Protein AF-A0A522LXW7-F1 (afdb_monomer)

Sequence (156 aa):
MAAAPVLLTLESADPGKPRVSATIKAEGGLTTSPTQGQPREKWSLKPGEALASDTRPADRLVELYQASGNQATLLCAVQVRYFQNKDGEWQPHYVMVDEPLVTRVGEKWLPVTALRGNAALVVITNATLPNAEGFYLAIEFGLSIGTTPIDYWQVK

Secondary structure (DSSP, 8-state):
-PPPPEEEEEEE--TTS--EEEEEES--EEEE-TTTT--BSEEEEEE---B--SSPPPPEEEEEEEEETTEEEEEEEEEEEEEE-TTS-EEEEEEEE----EEEETTEEEE-EEETTEEP-EEE---SPP-TTS-BSSEEEEESSS-B---EEEE-

pLDDT: mean 86.87, std 12.86, range [47.03, 97.5]

Solvent-accessible surface area (backbone atoms only — not comparable to full-atom values): 8820 Å² total; per-residue (Å²): 132,83,79,61,57,40,52,30,32,44,31,32,70,50,88,98,50,83,69,49,76,46,78,43,48,68,55,75,47,81,42,78,36,95,50,46,84,49,67,30,51,44,42,31,40,39,57,30,53,65,39,86,57,98,62,84,66,80,69,35,41,39,36,35,22,30,71,58,91,95,43,75,44,70,58,42,34,34,42,37,42,55,44,70,47,98,85,63,26,36,30,37,24,36,35,78,47,88,56,82,45,60,43,74,60,88,95,42,81,39,69,43,51,71,56,98,81,41,72,40,43,79,39,80,69,55,90,73,76,50,50,101,87,60,36,18,58,54,46,33,33,28,43,77,52,71,60,51,36,50,27,31,37,32,34,88

Foldseek 3Di:
DDFFWFQWKKWADDPPDDIDIFTDGLDFDKDFTPQAPPWGQKIKTAKTDWADDPDWDDKKKKWFWHDDPPDIWTQWIKIWGWDQDPVRTTIIWIDIDFDFRWDDDPNDTDGDAPPPPHHWGKDWPDPDAAPPVRTHNMTMIGIPDDTTTGGMMGMD

Mean predicted aligned error: 6.24 Å

Structure (mmCIF, N/CA/C/O backbone):
data_AF-A0A522LXW7-F1
#
_entry.id   AF-A0A522LXW7-F1
#
loop_
_atom_site.group_PDB
_atom_site.id
_atom_site.type_symbol
_atom_site.label_atom_id
_atom_site.label_alt_id
_atom_site.label_comp_id
_atom_site.label_asym_id
_atom_site.label_entity_id
_atom_site.label_seq_id
_atom_site.pdbx_PDB_ins_code
_atom_site.Cartn_x
_atom_site.Cartn_y
_atom_site.Cartn_z
_atom_site.occupancy
_atom_site.B_iso_or_equiv
_atom_site.auth_seq_id
_atom_site.auth_comp_id
_atom_site.auth_asym_id
_atom_site.auth_atom_id
_atom_site.pdbx_PDB_model_num
ATOM 1 N N . MET A 1 1 ? -24.781 10.936 -0.773 1.00 47.03 1 MET A N 1
ATOM 2 C CA . MET A 1 1 ? -23.920 9.803 -0.369 1.00 47.03 1 MET A CA 1
ATOM 3 C C . MET A 1 1 ? -22.694 10.383 0.304 1.00 47.03 1 MET A C 1
ATOM 5 O O . MET A 1 1 ? -22.164 11.353 -0.222 1.00 47.03 1 MET A O 1
ATOM 9 N N . ALA A 1 2 ? -22.293 9.862 1.465 1.00 63.72 2 ALA A N 1
ATOM 10 C CA . ALA A 1 2 ? -21.005 10.223 2.055 1.00 63.72 2 ALA A CA 1
ATOM 11 C C . ALA A 1 2 ? -19.876 9.748 1.124 1.00 63.72 2 ALA A C 1
ATOM 13 O O . ALA A 1 2 ? -20.029 8.720 0.459 1.00 63.72 2 ALA A O 1
ATOM 14 N N . ALA A 1 3 ? -18.786 10.511 1.030 1.00 78.19 3 ALA A N 1
ATOM 15 C CA . ALA A 1 3 ? -17.610 10.089 0.276 1.00 78.19 3 ALA A CA 1
ATOM 16 C C . ALA A 1 3 ? -17.028 8.812 0.900 1.00 78.19 3 ALA A C 1
ATOM 18 O O . ALA A 1 3 ? -17.086 8.640 2.117 1.00 78.19 3 ALA A O 1
ATOM 19 N N . ALA A 1 4 ? -16.486 7.914 0.075 1.00 88.62 4 ALA A N 1
ATOM 20 C CA . ALA A 1 4 ? -15.836 6.719 0.593 1.00 88.62 4 ALA A CA 1
ATOM 21 C C . ALA A 1 4 ? -14.611 7.111 1.441 1.00 88.62 4 ALA A C 1
ATOM 23 O O . ALA A 1 4 ? -13.828 7.964 0.999 1.00 88.62 4 ALA A O 1
ATOM 24 N N . PRO A 1 5 ? -14.429 6.497 2.624 1.00 93.81 5 PRO A N 1
ATOM 25 C CA . PRO A 1 5 ? -13.323 6.829 3.510 1.00 93.81 5 PRO A CA 1
ATOM 26 C C . PRO A 1 5 ? -11.982 6.475 2.873 1.00 93.81 5 PRO A C 1
ATOM 28 O O . PRO A 1 5 ? -11.880 5.573 2.033 1.00 93.81 5 PRO A O 1
ATOM 31 N N . VAL A 1 6 ? -10.934 7.173 3.295 1.00 96.50 6 VAL A N 1
ATOM 32 C CA . VAL A 1 6 ? -9.568 6.869 2.864 1.00 96.50 6 VAL A CA 1
ATOM 33 C C . VAL A 1 6 ? -9.081 5.600 3.557 1.00 96.50 6 VAL A C 1
ATOM 35 O O . VAL A 1 6 ? -9.014 5.555 4.783 1.00 96.50 6 VAL A O 1
ATOM 38 N N . LEU A 1 7 ? -8.691 4.589 2.778 1.00 96.62 7 LEU A N 1
ATOM 39 C CA . LEU A 1 7 ? -8.086 3.363 3.303 1.00 96.62 7 LEU A CA 1
ATOM 40 C C . LEU A 1 7 ? -6.628 3.590 3.679 1.00 96.62 7 LEU A C 1
ATOM 42 O O . LEU A 1 7 ? -6.218 3.217 4.771 1.00 96.62 7 LEU A O 1
ATOM 46 N N . LEU A 1 8 ? -5.859 4.189 2.767 1.00 96.69 8 LEU A N 1
ATOM 47 C CA . LEU A 1 8 ? -4.434 4.447 2.940 1.00 96.69 8 LEU A CA 1
ATOM 48 C C . LEU A 1 8 ? -3.957 5.577 2.027 1.00 96.69 8 LEU A C 1
ATOM 50 O O . LEU A 1 8 ? -4.593 5.899 1.020 1.00 96.69 8 LEU A O 1
ATOM 54 N N . THR A 1 9 ? -2.803 6.149 2.362 1.00 97.31 9 THR A N 1
ATOM 55 C CA . THR A 1 9 ? -2.077 7.066 1.474 1.00 97.31 9 THR A CA 1
ATOM 56 C C . THR A 1 9 ? -0.750 6.439 1.076 1.00 97.31 9 THR A C 1
ATOM 58 O O . THR A 1 9 ? 0.045 6.061 1.933 1.00 97.31 9 THR A O 1
ATOM 61 N N . LEU A 1 10 ? -0.523 6.327 -0.226 1.00 96.19 10 LEU A N 1
ATOM 62 C CA . LEU A 1 10 ? 0.696 5.819 -0.829 1.00 96.19 10 LEU A CA 1
ATOM 63 C C . LEU A 1 10 ? 1.645 6.986 -1.110 1.00 96.19 10 LEU A C 1
ATOM 65 O O . LEU A 1 10 ? 1.291 7.907 -1.841 1.00 96.19 10 LEU A O 1
ATOM 69 N N . GLU A 1 11 ? 2.858 6.945 -0.571 1.00 96.25 11 GLU A N 1
ATOM 70 C CA . GLU A 1 11 ? 3.848 8.010 -0.730 1.00 96.25 11 GLU A CA 1
ATOM 71 C C . GLU A 1 11 ? 5.217 7.483 -1.144 1.00 96.25 11 GLU A C 1
ATOM 73 O O . GLU A 1 11 ? 5.601 6.373 -0.788 1.00 96.25 11 GLU A O 1
ATOM 78 N N . SER A 1 12 ? 5.997 8.312 -1.832 1.00 95.69 12 SER A N 1
ATOM 79 C CA . SER A 1 12 ? 7.424 8.063 -2.042 1.00 95.69 12 SER A CA 1
ATOM 80 C C . SER A 1 12 ? 8.213 9.366 -1.984 1.00 95.69 12 SER A C 1
ATOM 82 O O . SER A 1 12 ? 7.769 10.399 -2.493 1.00 95.69 12 SER A O 1
ATOM 84 N N . ALA A 1 13 ? 9.387 9.302 -1.359 1.00 93.06 13 ALA A N 1
ATOM 85 C CA . ALA A 1 13 ? 10.305 10.418 -1.158 1.00 93.06 13 ALA A CA 1
ATOM 86 C C . ALA A 1 13 ? 11.759 9.993 -1.437 1.00 93.06 13 ALA A C 1
ATOM 88 O O . ALA A 1 13 ? 12.654 10.250 -0.635 1.00 93.06 13 ALA A O 1
ATOM 89 N N . ASP A 1 14 ? 11.981 9.310 -2.564 1.00 91.19 14 ASP A N 1
ATOM 90 C CA . ASP A 1 14 ? 13.322 8.922 -3.015 1.00 91.19 14 ASP A CA 1
ATOM 91 C C . ASP A 1 14 ? 14.266 10.145 -3.115 1.00 91.19 14 ASP A C 1
ATOM 93 O O . ASP A 1 14 ? 13.868 11.183 -3.666 1.00 91.19 14 ASP A O 1
ATOM 97 N N . PRO A 1 15 ? 15.534 10.034 -2.674 1.00 89.00 15 PRO A N 1
ATOM 98 C CA . PRO A 1 15 ? 16.531 11.083 -2.865 1.00 89.00 15 PRO A CA 1
ATOM 99 C C . PRO A 1 15 ? 16.659 11.498 -4.337 1.00 89.00 15 PRO A C 1
ATOM 101 O O . PRO A 1 15 ? 16.774 10.665 -5.233 1.00 89.00 15 PRO A O 1
ATOM 104 N N . GLY A 1 16 ? 16.644 12.807 -4.600 1.00 89.88 16 GLY A N 1
ATOM 105 C CA . GLY A 1 16 ? 16.798 13.348 -5.955 1.00 89.88 16 GLY A CA 1
ATOM 106 C C . GLY A 1 16 ? 15.551 13.268 -6.846 1.00 89.88 16 GLY A C 1
ATOM 107 O O . GLY A 1 16 ? 15.609 13.729 -7.985 1.00 89.88 16 GLY A O 1
ATOM 108 N N . LYS A 1 17 ? 14.414 12.752 -6.352 1.00 92.25 17 LYS A N 1
ATOM 109 C CA . LYS A 1 17 ? 13.122 12.801 -7.056 1.00 92.25 17 LYS A CA 1
ATOM 110 C C . LYS A 1 17 ? 12.106 13.657 -6.287 1.00 92.25 17 LYS A C 1
ATOM 112 O O . LYS A 1 17 ? 12.132 13.680 -5.058 1.00 92.25 17 LYS A O 1
ATOM 117 N N . PRO A 1 18 ? 11.155 14.323 -6.970 1.00 93.06 18 PRO A N 1
ATOM 118 C CA . PRO A 1 18 ? 10.037 14.973 -6.295 1.00 93.06 18 PRO A CA 1
ATOM 119 C C . PRO A 1 18 ? 9.226 13.964 -5.480 1.00 93.06 18 PRO A C 1
ATOM 121 O O . PRO A 1 18 ? 8.990 12.839 -5.944 1.00 93.06 18 PRO A O 1
ATOM 124 N N . ARG A 1 19 ? 8.776 14.377 -4.290 1.00 94.56 19 ARG A N 1
ATOM 125 C CA . ARG A 1 19 ? 7.857 13.581 -3.471 1.00 94.56 19 ARG A CA 1
ATOM 126 C C . ARG A 1 19 ? 6.551 13.364 -4.228 1.00 94.56 19 ARG A C 1
ATOM 128 O O . ARG A 1 19 ? 6.036 14.284 -4.859 1.00 94.56 19 ARG A O 1
ATOM 135 N N . VAL A 1 20 ? 6.005 12.162 -4.113 1.00 95.19 20 VAL A N 1
ATOM 136 C CA . VAL A 1 20 ? 4.666 11.830 -4.602 1.00 95.19 20 VAL A CA 1
ATOM 137 C C . VAL A 1 20 ? 3.792 11.295 -3.489 1.00 95.19 20 VAL A C 1
ATOM 139 O O . VAL A 1 20 ? 4.291 10.707 -2.530 1.00 95.19 20 VAL A O 1
ATOM 142 N N . SER A 1 21 ? 2.490 11.517 -3.638 1.00 95.81 21 SER A N 1
ATOM 143 C CA . SER A 1 21 ? 1.459 11.056 -2.721 1.00 95.81 21 SER A CA 1
ATOM 144 C C . SER A 1 21 ? 0.183 10.751 -3.507 1.00 95.81 21 SER A C 1
ATOM 146 O O . SER A 1 21 ? -0.175 11.500 -4.418 1.00 95.81 21 SER A O 1
ATOM 148 N N . ALA A 1 22 ? -0.472 9.641 -3.184 1.00 96.62 22 ALA A N 1
ATOM 149 C CA . ALA A 1 22 ? -1.725 9.204 -3.780 1.00 96.62 22 ALA A CA 1
ATOM 150 C C . ALA A 1 22 ? -2.628 8.598 -2.703 1.00 96.62 22 ALA A C 1
ATOM 152 O O . ALA A 1 22 ? -2.207 7.738 -1.933 1.00 96.62 22 ALA A O 1
ATOM 153 N N . THR A 1 23 ? -3.881 9.033 -2.655 1.00 97.00 23 THR A N 1
ATOM 154 C CA . THR A 1 23 ? -4.859 8.549 -1.680 1.00 97.00 23 THR A CA 1
ATOM 155 C C . THR A 1 23 ? -5.696 7.427 -2.283 1.00 97.00 23 THR A C 1
ATOM 157 O O . THR A 1 23 ? -6.293 7.608 -3.343 1.00 97.00 23 THR A O 1
ATOM 160 N N . ILE A 1 24 ? -5.789 6.295 -1.586 1.00 97.00 24 ILE A N 1
ATOM 161 C CA . ILE A 1 24 ? -6.632 5.162 -1.975 1.00 97.00 24 ILE A CA 1
ATOM 162 C C . ILE A 1 24 ? -7.864 5.149 -1.070 1.00 97.00 24 ILE A C 1
ATOM 164 O O . ILE A 1 24 ? -7.752 5.022 0.151 1.00 97.00 24 ILE A O 1
ATOM 168 N N . LYS A 1 25 ? -9.045 5.304 -1.668 1.00 96.62 25 LYS A N 1
ATOM 169 C CA . LYS A 1 25 ? -10.338 5.304 -0.969 1.00 96.62 25 LYS A CA 1
ATOM 170 C C . LYS A 1 25 ? -10.971 3.920 -0.970 1.00 96.62 25 LYS A C 1
ATOM 172 O O . LYS A 1 25 ? -10.613 3.075 -1.783 1.00 96.62 25 LYS A O 1
ATOM 177 N N . ALA A 1 26 ? -11.961 3.710 -0.109 1.00 94.38 26 ALA A N 1
ATOM 178 C CA . ALA A 1 26 ? -12.753 2.483 -0.035 1.00 94.38 26 ALA A CA 1
ATOM 179 C C . ALA A 1 26 ? -13.771 2.346 -1.192 1.00 94.38 26 ALA A C 1
ATOM 181 O O . ALA A 1 26 ? -14.911 1.933 -0.976 1.00 94.38 26 ALA A O 1
ATOM 182 N N . GLU A 1 27 ? -13.374 2.721 -2.408 1.00 93.12 27 GLU A N 1
ATOM 183 C CA . GLU A 1 27 ? -14.174 2.641 -3.632 1.00 93.12 27 GLU A CA 1
ATOM 184 C C . GLU A 1 27 ? -13.731 1.410 -4.417 1.00 93.12 27 GLU A C 1
ATOM 186 O O . GLU A 1 27 ? -12.581 1.324 -4.839 1.00 93.12 27 GLU A O 1
ATOM 191 N N . GLY A 1 28 ? -14.632 0.439 -4.572 1.00 90.38 28 GLY A N 1
ATOM 192 C CA . GLY A 1 28 ? -14.322 -0.809 -5.263 1.00 90.38 28 GLY A CA 1
ATOM 193 C C . GLY A 1 28 ? -14.008 -0.602 -6.746 1.00 90.38 28 GLY A C 1
ATOM 194 O O . GLY A 1 28 ? -14.593 0.260 -7.402 1.00 90.38 28 GLY A O 1
ATOM 195 N N . GLY A 1 29 ? -13.133 -1.451 -7.284 1.00 89.94 29 GLY A N 1
ATOM 196 C CA . GLY A 1 29 ? -12.763 -1.450 -8.702 1.00 89.94 29 GLY A CA 1
ATOM 197 C C . GLY A 1 29 ? -11.327 -1.003 -8.971 1.00 89.94 29 GLY A C 1
ATOM 198 O O . GLY A 1 29 ? -10.562 -0.714 -8.052 1.00 89.94 29 GLY A O 1
ATOM 199 N N . LEU A 1 30 ? -10.954 -1.014 -10.253 1.00 91.31 30 LEU A N 1
ATOM 200 C CA . LEU A 1 30 ? -9.620 -0.652 -10.728 1.00 91.31 30 LEU A CA 1
ATOM 201 C C . LEU A 1 30 ? -9.512 0.867 -10.897 1.00 91.31 30 LEU A C 1
ATOM 203 O O . LEU A 1 30 ? -10.351 1.484 -11.549 1.00 91.31 30 LEU A O 1
ATOM 207 N N . THR A 1 31 ? -8.454 1.458 -10.355 1.00 96.00 31 THR A N 1
ATOM 208 C CA . THR A 1 31 ? -8.178 2.896 -10.417 1.00 96.00 31 THR A CA 1
ATOM 209 C C . THR A 1 31 ? -6.771 3.130 -10.952 1.00 96.00 31 THR A C 1
ATOM 211 O O . THR A 1 31 ? -5.823 2.462 -10.538 1.00 96.00 31 THR A O 1
ATOM 214 N N . THR A 1 32 ? -6.630 4.096 -11.859 1.00 95.38 32 THR A N 1
ATOM 215 C CA . THR A 1 32 ? -5.324 4.561 -12.342 1.00 95.38 32 THR A CA 1
ATOM 216 C C . THR A 1 32 ? -4.659 5.447 -11.300 1.00 95.38 32 THR A C 1
ATOM 218 O O . THR A 1 32 ? -5.266 6.386 -10.784 1.00 95.38 32 THR A O 1
ATOM 221 N N . SER A 1 33 ? -3.389 5.174 -11.027 1.00 95.69 33 SER A N 1
ATOM 222 C CA . SER A 1 33 ? -2.599 5.953 -10.090 1.00 95.69 33 SER A CA 1
ATOM 223 C C . SER A 1 33 ? -2.256 7.340 -10.644 1.00 95.69 33 SER A C 1
ATOM 225 O O . SER A 1 33 ? -1.783 7.444 -11.776 1.00 95.69 33 SER A O 1
ATOM 227 N N . PRO A 1 34 ? -2.369 8.425 -9.851 1.00 95.06 34 PRO A N 1
ATOM 228 C CA . PRO A 1 34 ? -1.850 9.734 -10.244 1.00 95.06 34 PRO A CA 1
ATOM 229 C C . PRO A 1 34 ? -0.313 9.744 -10.316 1.00 95.06 34 PRO A C 1
ATOM 231 O O . PRO A 1 34 ? 0.280 10.687 -10.836 1.00 95.06 34 PRO A O 1
ATOM 234 N N . THR A 1 35 ? 0.343 8.701 -9.797 1.00 93.19 35 THR A N 1
ATOM 235 C CA . THR A 1 35 ? 1.794 8.498 -9.862 1.00 93.19 35 THR A CA 1
ATOM 236 C C . THR A 1 35 ? 2.200 7.492 -10.943 1.00 93.19 35 THR A C 1
ATOM 238 O O . THR A 1 35 ? 3.344 7.037 -10.947 1.00 93.19 35 THR A O 1
ATOM 241 N N . GLN A 1 36 ? 1.293 7.165 -11.874 1.00 94.31 36 GLN A N 1
ATOM 242 C CA . GLN A 1 36 ? 1.557 6.249 -12.982 1.00 94.31 36 GLN A CA 1
ATOM 243 C C . GLN A 1 36 ? 2.836 6.627 -13.745 1.00 94.31 36 GLN A C 1
ATOM 245 O O . GLN A 1 36 ? 3.107 7.798 -14.020 1.00 94.31 36 GLN A O 1
ATOM 250 N N . GLY A 1 37 ? 3.634 5.615 -14.079 1.00 91.50 37 GLY A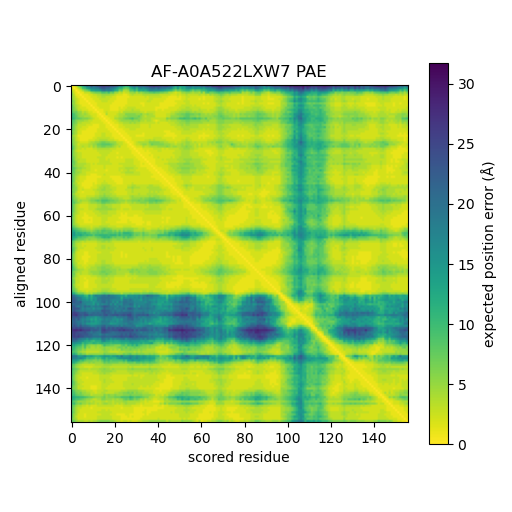 N 1
ATOM 251 C CA . GLY A 1 37 ? 4.886 5.740 -14.813 1.00 91.50 37 GLY A CA 1
ATOM 252 C C . GLY A 1 37 ? 6.021 6.361 -14.003 1.00 91.50 37 GLY A C 1
ATOM 253 O O . GLY A 1 37 ? 7.066 6.661 -14.577 1.00 91.50 37 GLY A O 1
ATOM 254 N N . GLN A 1 38 ? 5.850 6.570 -12.692 1.00 93.25 38 GLN A N 1
ATOM 255 C CA . GLN A 1 38 ? 6.878 7.149 -11.829 1.00 93.25 38 GLN A CA 1
ATOM 256 C C . GLN A 1 38 ? 7.579 6.056 -11.014 1.00 93.25 38 GLN A C 1
ATOM 258 O O . GLN A 1 38 ? 7.131 5.735 -9.912 1.00 93.25 38 GLN A O 1
ATOM 263 N N . PRO A 1 39 ? 8.682 5.474 -11.517 1.00 92.06 39 PRO A N 1
ATOM 264 C CA . PRO A 1 39 ? 9.393 4.415 -10.816 1.00 92.06 39 PRO A CA 1
ATOM 265 C C . PRO A 1 39 ? 10.023 4.924 -9.518 1.00 92.06 39 PRO A C 1
ATOM 267 O O . PRO A 1 39 ? 10.762 5.918 -9.525 1.00 92.06 39 PRO A O 1
ATOM 270 N N . ARG A 1 40 ? 9.779 4.213 -8.412 1.00 93.62 40 ARG A N 1
ATOM 271 C CA . ARG A 1 40 ? 10.320 4.536 -7.085 1.00 93.62 40 ARG A CA 1
ATOM 272 C C . ARG A 1 40 ? 11.138 3.398 -6.497 1.00 93.62 40 ARG A C 1
ATOM 274 O O . ARG A 1 40 ? 10.864 2.237 -6.779 1.00 93.62 40 ARG A O 1
ATOM 281 N N . GLU A 1 41 ? 12.152 3.733 -5.712 1.00 91.94 41 GLU A N 1
ATOM 282 C CA . GLU A 1 41 ? 12.924 2.746 -4.946 1.00 91.94 41 GLU A CA 1
ATOM 283 C C . GLU A 1 41 ? 12.091 2.222 -3.781 1.00 91.94 41 GLU A C 1
ATOM 285 O O . GLU A 1 41 ? 12.049 1.016 -3.535 1.00 91.94 41 GLU A O 1
ATOM 290 N N . LYS A 1 42 ? 11.390 3.135 -3.099 1.00 92.94 42 LYS A N 1
ATOM 291 C CA . LYS A 1 42 ? 10.551 2.817 -1.949 1.00 92.94 42 LYS A CA 1
ATOM 292 C C . LYS A 1 42 ? 9.197 3.500 -2.012 1.00 92.94 42 LYS A C 1
ATOM 294 O O . LYS A 1 42 ? 9.067 4.648 -2.446 1.00 92.94 42 LYS A O 1
ATOM 299 N N . TRP A 1 43 ? 8.212 2.796 -1.479 1.00 94.94 43 TRP A N 1
ATOM 300 C CA . TRP A 1 43 ? 6.857 3.255 -1.242 1.00 94.94 43 TRP A CA 1
ATOM 301 C C . TRP A 1 43 ? 6.512 3.129 0.238 1.00 94.94 43 TRP A C 1
ATOM 303 O O . TRP A 1 43 ? 6.933 2.202 0.921 1.00 94.94 43 TRP A O 1
ATOM 313 N N . SER A 1 44 ? 5.733 4.078 0.736 1.00 95.19 44 SER A N 1
ATOM 314 C CA . SER A 1 44 ? 5.201 4.112 2.092 1.00 95.19 44 SER A CA 1
ATOM 315 C C . SER A 1 44 ? 3.678 4.114 2.049 1.00 95.19 44 SER A C 1
ATOM 317 O O . SER A 1 44 ? 3.081 5.037 1.505 1.00 95.19 44 SER A O 1
ATOM 319 N N . LEU A 1 45 ? 3.053 3.127 2.681 1.00 95.38 45 LEU A N 1
ATOM 320 C CA . LEU A 1 45 ? 1.645 3.106 3.050 1.00 95.38 45 LEU A CA 1
ATOM 321 C C . LEU A 1 45 ? 1.492 3.810 4.395 1.00 95.38 45 LEU A C 1
ATOM 323 O O . LEU A 1 45 ? 1.986 3.334 5.421 1.00 95.38 45 LEU A O 1
ATOM 327 N N . LYS A 1 46 ? 0.830 4.962 4.390 1.00 95.69 46 LYS A N 1
ATOM 328 C CA . LYS A 1 46 ? 0.468 5.715 5.591 1.00 95.69 46 LYS A CA 1
ATOM 329 C C . LYS A 1 46 ? -0.977 5.408 6.001 1.00 95.69 46 LYS A C 1
ATOM 331 O O . LYS A 1 46 ? -1.786 5.079 5.126 1.00 95.69 46 LYS A O 1
ATOM 336 N N . PRO A 1 47 ? -1.313 5.512 7.301 1.00 93.19 47 PRO A N 1
ATOM 337 C CA . PRO A 1 47 ? -2.684 5.409 7.795 1.00 93.19 47 PRO A CA 1
ATOM 338 C C . PRO A 1 47 ? -3.659 6.238 6.959 1.00 93.19 47 PRO A C 1
ATOM 340 O O . PRO A 1 47 ? -3.369 7.391 6.635 1.00 93.19 47 PRO A O 1
ATOM 343 N N . GLY A 1 48 ? -4.789 5.638 6.600 1.00 94.94 48 GLY A N 1
ATOM 344 C CA . GLY A 1 48 ? -5.945 6.357 6.091 1.00 94.94 48 GLY A CA 1
ATOM 345 C C . GLY A 1 48 ? -6.723 7.058 7.202 1.00 94.94 48 GLY A C 1
ATOM 346 O O . GLY A 1 48 ? -6.198 7.370 8.271 1.00 94.94 48 GLY A O 1
ATOM 347 N N . GLU A 1 49 ? -7.996 7.302 6.928 1.00 95.19 49 GLU A N 1
ATOM 348 C CA . GLU A 1 49 ? -8.898 8.006 7.833 1.00 95.19 49 GLU A CA 1
ATOM 349 C C . GLU A 1 49 ? -9.297 7.114 9.017 1.00 95.19 49 GLU A C 1
ATOM 351 O O . GLU A 1 49 ? -9.639 5.942 8.836 1.00 95.19 49 GLU A O 1
ATOM 356 N N . ALA A 1 50 ? -9.250 7.670 10.231 1.00 96.06 50 ALA A N 1
ATOM 357 C CA . ALA A 1 50 ? -9.839 7.042 11.408 1.00 96.06 50 ALA A CA 1
ATOM 358 C C . ALA A 1 50 ? -11.343 7.337 11.434 1.00 96.06 50 ALA A C 1
ATOM 360 O O . ALA A 1 50 ? -11.765 8.466 11.196 1.00 96.06 50 ALA A O 1
ATOM 361 N N . LEU A 1 51 ? -12.156 6.312 11.681 1.00 95.62 51 LEU A N 1
ATOM 362 C CA . LEU A 1 51 ? -13.604 6.385 11.526 1.00 95.62 51 LEU A CA 1
ATOM 363 C C . LEU A 1 51 ? -14.302 6.268 12.879 1.00 95.62 51 LEU A C 1
ATOM 365 O O . LEU A 1 51 ? -14.174 5.255 13.572 1.00 95.62 51 LEU A O 1
ATOM 369 N N . ALA A 1 52 ? -15.108 7.270 13.220 1.00 95.25 52 ALA A N 1
ATOM 370 C CA . ALA A 1 52 ? -16.068 7.171 14.311 1.00 95.25 52 ALA A CA 1
ATOM 371 C C . ALA A 1 52 ? -17.244 6.284 13.865 1.00 95.25 52 ALA A C 1
ATOM 373 O O . ALA A 1 52 ? -18.023 6.657 12.988 1.00 95.25 52 ALA A O 1
ATOM 374 N N . SER A 1 53 ? -17.341 5.080 14.427 1.00 93.56 53 SER A N 1
ATOM 375 C CA . SER A 1 53 ? -18.382 4.102 14.096 1.00 93.56 53 SER A CA 1
ATOM 376 C C . SER A 1 53 ? -18.598 3.142 15.262 1.00 93.56 53 SER A C 1
ATOM 378 O O . SER A 1 53 ? -17.632 2.673 15.866 1.00 93.56 53 SER A O 1
ATOM 380 N N . ASP A 1 54 ? -19.854 2.792 15.535 1.00 93.00 54 ASP A N 1
ATOM 381 C CA . ASP A 1 54 ? -20.211 1.831 16.588 1.00 93.00 54 ASP A CA 1
ATOM 382 C C . ASP A 1 54 ? -19.735 0.409 16.259 1.00 93.00 54 ASP A C 1
ATOM 384 O O . ASP A 1 54 ? -19.467 -0.403 17.144 1.00 93.00 54 ASP A O 1
ATOM 388 N N . THR A 1 55 ? -19.606 0.097 14.968 1.00 94.19 55 THR A N 1
ATOM 389 C CA . THR A 1 55 ? -19.150 -1.206 14.477 1.00 94.19 55 THR A CA 1
ATOM 390 C C . THR A 1 55 ? -17.841 -1.085 13.719 1.00 94.19 55 THR A C 1
ATOM 392 O O . THR A 1 55 ? -17.635 -0.112 12.988 1.00 94.19 55 THR A O 1
ATOM 395 N N . ARG A 1 56 ? -16.992 -2.115 13.818 1.00 95.50 56 ARG A N 1
ATOM 396 C CA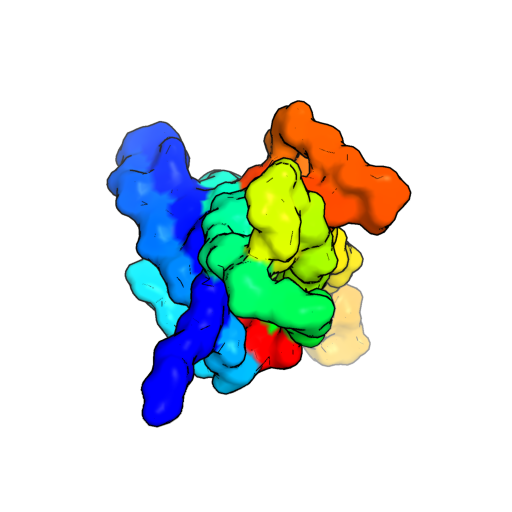 . ARG A 1 56 ? -15.752 -2.199 13.043 1.00 95.50 56 ARG A CA 1
ATOM 397 C C . ARG A 1 56 ? -16.054 -2.115 11.539 1.00 95.50 56 ARG A C 1
ATOM 399 O O . ARG A 1 56 ? -16.829 -2.941 11.049 1.00 95.50 56 ARG A O 1
ATOM 406 N N . PRO A 1 57 ? -15.436 -1.178 10.800 1.00 95.88 57 PRO A N 1
ATOM 407 C CA . PRO A 1 57 ? -15.522 -1.154 9.347 1.00 95.88 57 PRO A CA 1
ATOM 408 C C . PRO A 1 57 ? -15.048 -2.478 8.736 1.00 95.88 57 PRO A C 1
ATOM 410 O O . PRO A 1 57 ? -14.189 -3.168 9.288 1.00 95.88 57 PRO A O 1
ATOM 413 N N . ALA A 1 58 ? -15.625 -2.843 7.595 1.00 94.75 58 ALA A N 1
ATOM 414 C CA . ALA A 1 58 ? -15.289 -4.090 6.922 1.00 94.75 58 ALA A CA 1
ATOM 415 C C . ALA A 1 58 ? -13.832 -4.098 6.428 1.00 94.75 58 ALA A C 1
ATOM 417 O O . ALA A 1 58 ? -13.332 -3.082 5.942 1.00 94.75 58 ALA A O 1
ATOM 418 N N . ASP A 1 59 ? -13.190 -5.266 6.508 1.00 96.12 59 ASP A N 1
ATOM 419 C CA . ASP A 1 59 ? -11.863 -5.496 5.936 1.00 96.12 59 ASP A CA 1
ATOM 420 C C . ASP A 1 59 ? -11.883 -5.199 4.417 1.00 96.12 59 ASP A C 1
ATOM 422 O O . ASP A 1 59 ? -12.918 -5.320 3.745 1.00 96.12 59 ASP A O 1
ATOM 426 N N . ARG A 1 60 ? -10.734 -4.787 3.877 1.00 96.12 60 ARG A N 1
ATOM 427 C CA . ARG A 1 60 ? -10.537 -4.519 2.442 1.00 96.12 60 ARG A CA 1
ATOM 428 C C . ARG A 1 60 ? -9.255 -5.158 1.947 1.00 96.12 60 ARG A C 1
ATOM 430 O O . ARG A 1 60 ? -8.305 -5.308 2.715 1.00 96.12 60 ARG A O 1
ATOM 437 N N . LEU A 1 61 ? -9.216 -5.477 0.660 1.00 95.19 61 LEU A N 1
ATOM 438 C CA . LEU A 1 61 ? -7.987 -5.874 -0.019 1.00 95.19 61 LEU A CA 1
ATOM 439 C C . LEU A 1 61 ? -7.641 -4.832 -1.080 1.00 95.19 61 LEU A C 1
ATOM 441 O O . LEU A 1 61 ? -8.470 -4.513 -1.931 1.00 95.19 61 LEU A O 1
ATOM 445 N N . VAL A 1 62 ? -6.424 -4.299 -1.014 1.00 96.00 62 VAL A N 1
ATOM 446 C CA . VAL A 1 62 ? -5.890 -3.358 -2.000 1.00 96.00 62 VAL A CA 1
ATOM 447 C C . VAL A 1 62 ? -4.772 -4.041 -2.770 1.00 96.00 62 VAL A C 1
ATOM 449 O O . VAL A 1 62 ? -3.708 -4.306 -2.223 1.00 96.00 62 VAL A O 1
ATOM 452 N N . GLU A 1 63 ? -5.002 -4.318 -4.041 1.00 93.19 63 GLU A N 1
ATOM 453 C CA . GLU A 1 63 ? -4.011 -4.898 -4.945 1.00 93.19 63 GLU A CA 1
ATOM 454 C C . GLU A 1 63 ? -3.299 -3.778 -5.702 1.00 93.19 63 GLU A C 1
ATOM 456 O O . GLU A 1 63 ? -3.958 -2.917 -6.284 1.00 93.19 63 GLU A O 1
ATOM 461 N N . LEU A 1 64 ? -1.965 -3.763 -5.686 1.00 92.88 64 LEU A N 1
ATOM 462 C CA . LEU A 1 64 ? -1.139 -2.746 -6.343 1.00 92.88 64 LEU A CA 1
ATOM 463 C C . LEU A 1 64 ? -0.500 -3.334 -7.597 1.00 92.88 64 LEU A C 1
ATOM 465 O O . LEU A 1 64 ? 0.078 -4.415 -7.539 1.00 92.88 64 LEU A O 1
ATOM 469 N N . TYR A 1 65 ? -0.558 -2.623 -8.720 1.00 90.06 65 TYR A N 1
ATOM 470 C CA . TYR A 1 65 ? -0.102 -3.134 -10.013 1.00 90.06 65 TYR A CA 1
ATOM 471 C C . TYR A 1 65 ? 0.917 -2.217 -10.679 1.00 90.06 65 TYR A C 1
ATOM 473 O O . TYR A 1 65 ? 0.837 -0.990 -10.583 1.00 90.06 65 TYR A O 1
ATOM 481 N N . GLN A 1 66 ? 1.806 -2.835 -11.451 1.00 88.81 66 GLN A N 1
ATOM 482 C CA . GLN A 1 66 ? 2.647 -2.174 -12.442 1.00 88.81 66 GLN A CA 1
ATOM 483 C C . GLN A 1 66 ? 2.154 -2.500 -13.855 1.00 88.81 66 GLN A C 1
ATOM 485 O O . GLN A 1 66 ? 1.786 -3.636 -14.152 1.00 88.81 66 GLN A O 1
ATOM 490 N N . ALA A 1 67 ? 2.212 -1.518 -14.746 1.00 86.56 67 ALA A N 1
ATOM 491 C CA . ALA A 1 67 ? 1.978 -1.664 -16.170 1.00 86.56 67 ALA A CA 1
ATOM 492 C C . ALA A 1 67 ? 3.284 -1.986 -16.915 1.00 86.56 67 ALA A C 1
ATOM 494 O O . ALA A 1 67 ? 4.324 -1.364 -16.692 1.00 86.56 67 ALA A O 1
ATOM 495 N N . SER A 1 68 ? 3.219 -2.916 -17.865 1.00 80.88 68 SER A N 1
ATOM 496 C CA . SER A 1 68 ? 4.260 -3.145 -18.867 1.00 80.88 68 SER A CA 1
ATOM 497 C C . SER A 1 68 ? 3.603 -3.411 -20.220 1.00 80.88 68 SER A C 1
ATOM 499 O O . SER A 1 68 ? 3.048 -4.484 -20.470 1.00 80.88 68 SER A O 1
ATOM 501 N N . GLY A 1 69 ? 3.606 -2.400 -21.093 1.00 77.56 69 GLY A N 1
ATOM 502 C CA . GLY A 1 69 ? 2.849 -2.442 -22.346 1.00 77.56 69 GLY A CA 1
ATOM 503 C C . GLY A 1 69 ? 1.352 -2.642 -22.084 1.00 77.56 69 GLY A C 1
ATOM 504 O O . GLY A 1 69 ? 0.735 -1.841 -21.391 1.00 77.56 69 GLY A O 1
ATOM 505 N N . ASN A 1 70 ? 0.784 -3.730 -22.613 1.00 74.44 70 ASN A N 1
ATOM 506 C CA . ASN A 1 70 ? -0.634 -4.077 -22.441 1.00 74.44 70 ASN A CA 1
ATOM 507 C C . ASN A 1 70 ? -0.896 -5.033 -21.262 1.00 74.44 70 ASN A C 1
ATOM 509 O O . ASN A 1 70 ? -2.005 -5.546 -21.128 1.00 74.44 70 ASN A O 1
ATOM 513 N N . GLN A 1 71 ? 0.115 -5.331 -20.443 1.00 75.25 71 GLN A N 1
ATOM 514 C CA . GLN A 1 71 ? -0.009 -6.232 -19.300 1.00 75.25 71 GLN A CA 1
ATOM 515 C C . GLN A 1 71 ? 0.076 -5.454 -17.988 1.00 75.25 71 GLN A C 1
ATOM 517 O O . GLN A 1 71 ? 0.891 -4.542 -17.851 1.00 75.25 71 GLN A O 1
ATOM 522 N N . ALA A 1 72 ? -0.755 -5.843 -17.021 1.00 81.31 72 ALA A N 1
ATOM 523 C CA . ALA A 1 72 ? -0.652 -5.408 -15.636 1.00 81.31 72 ALA A CA 1
ATOM 524 C C . ALA A 1 72 ? -0.132 -6.574 -14.790 1.00 81.31 72 ALA A C 1
ATOM 526 O O . ALA A 1 72 ? -0.691 -7.671 -14.823 1.00 81.31 72 ALA A O 1
ATOM 527 N N . THR A 1 73 ? 0.934 -6.329 -14.040 1.00 82.69 73 THR A N 1
ATOM 528 C CA . THR A 1 73 ? 1.540 -7.287 -13.115 1.00 82.69 73 THR A CA 1
ATOM 529 C C . THR A 1 73 ? 1.163 -6.879 -11.701 1.00 82.69 73 THR A C 1
ATOM 531 O O . THR A 1 73 ? 1.427 -5.742 -11.307 1.00 82.69 73 THR A O 1
ATOM 534 N N . LEU A 1 74 ? 0.538 -7.784 -10.945 1.00 84.19 74 LEU A N 1
ATOM 535 C CA . LEU A 1 74 ? 0.304 -7.588 -9.514 1.00 84.19 74 LEU A CA 1
ATOM 536 C C . LEU A 1 74 ? 1.658 -7.509 -8.811 1.00 84.19 74 LEU A C 1
ATOM 538 O O . LEU A 1 74 ? 2.475 -8.403 -8.993 1.00 84.19 74 LEU A O 1
ATOM 542 N N . LEU A 1 75 ? 1.887 -6.446 -8.046 1.00 85.81 75 LEU A N 1
ATOM 543 C CA . LEU A 1 75 ? 3.103 -6.231 -7.267 1.00 85.81 75 LEU A CA 1
ATOM 544 C C . LEU A 1 75 ? 2.974 -6.834 -5.867 1.00 85.81 75 LEU A C 1
ATOM 546 O O . LEU A 1 75 ? 3.831 -7.577 -5.405 1.00 85.81 75 LEU A O 1
ATOM 550 N N . CYS A 1 76 ? 1.898 -6.479 -5.179 1.00 87.81 76 CYS A N 1
ATOM 551 C CA . CYS A 1 76 ? 1.543 -7.021 -3.879 1.00 87.81 76 CYS A CA 1
ATOM 552 C C . CYS A 1 76 ? 0.075 -6.718 -3.591 1.00 87.81 76 CYS A C 1
ATOM 554 O O . CYS A 1 76 ? -0.533 -5.837 -4.213 1.00 87.81 76 CYS A O 1
ATOM 556 N N . ALA A 1 77 ? -0.481 -7.435 -2.621 1.00 91.56 77 ALA A N 1
ATOM 557 C CA . ALA A 1 77 ? -1.776 -7.118 -2.054 1.00 91.56 77 ALA A CA 1
ATOM 558 C C . ALA A 1 77 ? -1.607 -6.642 -0.608 1.00 91.56 77 ALA A C 1
ATOM 560 O O . ALA A 1 77 ? -0.747 -7.112 0.133 1.00 91.56 77 ALA A O 1
ATOM 561 N N . VAL A 1 78 ? -2.430 -5.685 -0.201 1.00 94.75 78 VAL A N 1
ATOM 562 C CA . VAL A 1 78 ? -2.444 -5.115 1.142 1.00 94.75 78 VAL A CA 1
ATOM 563 C C . VAL A 1 78 ? -3.804 -5.402 1.742 1.00 94.75 78 VAL A C 1
ATOM 565 O O . VAL A 1 78 ? -4.819 -4.871 1.287 1.00 94.75 78 VAL A O 1
ATOM 568 N N . GLN A 1 79 ? -3.834 -6.233 2.775 1.00 96.44 79 GLN A N 1
ATOM 569 C CA . GLN A 1 79 ? -5.041 -6.426 3.558 1.00 96.44 79 GLN A CA 1
ATOM 570 C C . GLN A 1 79 ? -5.157 -5.286 4.571 1.00 96.44 79 GLN A C 1
ATOM 572 O O . GLN A 1 79 ? -4.248 -5.041 5.366 1.00 96.44 79 GLN A O 1
ATOM 577 N N . VAL A 1 80 ? -6.297 -4.601 4.538 1.00 97.38 80 VAL A N 1
ATOM 578 C CA . VAL A 1 80 ? -6.653 -3.504 5.435 1.00 97.38 80 VAL A CA 1
ATOM 579 C C . VAL A 1 80 ? -7.648 -4.019 6.466 1.00 97.38 80 VAL A C 1
ATOM 581 O O . VAL A 1 80 ? -8.715 -4.526 6.111 1.00 97.38 80 VAL A O 1
ATOM 584 N N . ARG A 1 81 ? -7.313 -3.855 7.745 1.00 97.38 81 ARG A N 1
ATOM 585 C CA . ARG A 1 81 ? -8.195 -4.144 8.881 1.00 97.38 81 ARG A CA 1
ATOM 586 C C . ARG A 1 81 ? -8.199 -2.973 9.847 1.00 97.38 81 ARG A C 1
ATOM 588 O O . ARG A 1 81 ? -7.171 -2.348 10.083 1.00 97.38 81 ARG A O 1
ATOM 595 N N . TYR A 1 82 ? -9.356 -2.701 10.431 1.00 97.38 82 TYR A N 1
ATOM 596 C CA . TYR A 1 82 ? -9.531 -1.593 11.358 1.00 97.38 82 TYR A CA 1
ATOM 597 C C . TYR A 1 82 ? -9.368 -2.032 12.814 1.00 97.38 82 TYR A C 1
ATOM 599 O O . TYR A 1 82 ? -9.945 -3.032 13.239 1.00 97.38 82 TYR A O 1
ATOM 607 N N . PHE A 1 83 ? -8.629 -1.241 13.587 1.00 97.00 83 PHE A N 1
ATOM 608 C CA . PHE A 1 8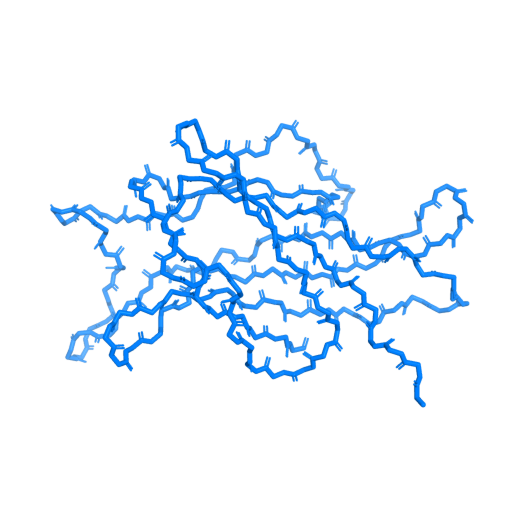3 ? -8.415 -1.422 15.024 1.00 97.00 83 PHE A CA 1
ATOM 609 C C . PHE A 1 83 ? -8.736 -0.120 15.753 1.00 97.00 83 PHE A C 1
ATOM 611 O O . PHE A 1 83 ? -8.519 0.956 15.198 1.00 97.00 83 PHE A O 1
ATOM 618 N N . GLN A 1 84 ? -9.252 -0.198 16.979 1.00 96.56 84 GLN A N 1
ATOM 619 C CA . GLN A 1 84 ? -9.543 1.011 17.748 1.00 96.56 84 GLN A CA 1
ATOM 620 C C . GLN A 1 84 ? -8.253 1.710 18.185 1.00 96.56 84 GLN A C 1
ATOM 622 O O . GLN A 1 84 ? -7.347 1.079 18.736 1.00 96.56 84 GLN A O 1
ATOM 627 N N . ASN A 1 85 ? -8.178 3.017 17.941 1.00 94.81 85 ASN A N 1
ATOM 628 C CA . ASN A 1 85 ? -7.149 3.881 18.502 1.00 94.81 85 ASN A CA 1
ATOM 629 C C . ASN A 1 85 ? -7.509 4.278 19.952 1.00 94.81 85 ASN A C 1
ATOM 631 O O . ASN A 1 85 ? -8.520 3.850 20.511 1.00 94.81 85 ASN A O 1
ATOM 635 N N . LYS A 1 86 ? -6.667 5.104 20.585 1.00 93.94 86 LYS A N 1
ATOM 636 C CA . LYS A 1 86 ? -6.883 5.563 21.971 1.00 93.94 86 LYS A CA 1
ATOM 637 C C . LYS A 1 86 ? -8.123 6.446 22.137 1.00 93.94 86 LYS A C 1
ATOM 639 O O . LYS A 1 86 ? -8.641 6.532 23.245 1.00 93.94 86 LYS A O 1
ATOM 644 N N . ASP A 1 87 ? -8.582 7.054 21.051 1.00 95.12 87 ASP A N 1
ATOM 645 C CA . ASP A 1 87 ? -9.746 7.937 21.006 1.00 95.12 87 ASP A CA 1
ATOM 646 C C . ASP A 1 87 ? -11.045 7.156 20.716 1.00 95.12 87 ASP A C 1
ATOM 648 O O . ASP A 1 87 ? -12.125 7.735 20.637 1.00 95.12 87 ASP A O 1
ATOM 652 N N . GLY A 1 88 ? -10.957 5.824 20.594 1.00 95.00 88 GLY A N 1
ATOM 653 C CA . GLY A 1 88 ? -12.088 4.938 20.316 1.00 95.00 88 GLY A CA 1
ATOM 654 C C . GLY A 1 88 ? -12.481 4.861 18.838 1.00 95.00 88 GLY A C 1
ATOM 655 O O . GLY A 1 88 ? -13.434 4.158 18.499 1.00 95.00 88 GLY A O 1
ATOM 656 N N . GLU A 1 89 ? -11.748 5.533 17.951 1.00 97.06 89 GLU A N 1
ATOM 657 C CA . GLU A 1 89 ? -11.998 5.538 16.510 1.00 97.06 89 GLU A CA 1
ATOM 658 C C . GLU A 1 89 ? -11.359 4.325 15.833 1.00 97.06 89 GLU A C 1
ATOM 660 O O . GLU A 1 89 ? -10.285 3.852 16.211 1.00 97.06 89 GLU A O 1
ATOM 665 N N . TRP A 1 90 ? -11.993 3.838 14.773 1.00 97.19 90 TRP A N 1
ATOM 666 C CA . TRP A 1 90 ? -11.487 2.730 13.977 1.00 97.19 90 TRP A CA 1
ATOM 667 C C . TRP A 1 90 ? -10.425 3.213 12.995 1.00 97.19 90 TRP A C 1
ATOM 669 O O . TRP A 1 90 ? -10.744 3.862 12.002 1.00 97.19 90 TRP A O 1
ATOM 679 N N . GLN A 1 91 ? -9.167 2.851 13.232 1.00 97.25 91 GLN A N 1
ATOM 680 C CA . GLN A 1 91 ? -8.027 3.218 12.396 1.00 97.25 91 GLN A CA 1
ATOM 681 C C . GLN A 1 91 ? -7.570 2.041 11.515 1.00 97.25 91 GLN A C 1
ATOM 683 O O . GLN A 1 91 ? -7.382 0.930 12.031 1.00 97.25 91 GLN A O 1
ATOM 688 N N . PRO A 1 92 ? -7.343 2.251 10.205 1.00 97.44 92 PRO A N 1
ATOM 689 C CA . PRO A 1 92 ? -6.855 1.202 9.319 1.00 97.44 92 PRO A CA 1
ATOM 690 C C . PRO A 1 92 ? -5.411 0.818 9.659 1.00 97.44 92 PRO A C 1
ATOM 692 O O . PRO A 1 92 ? -4.551 1.669 9.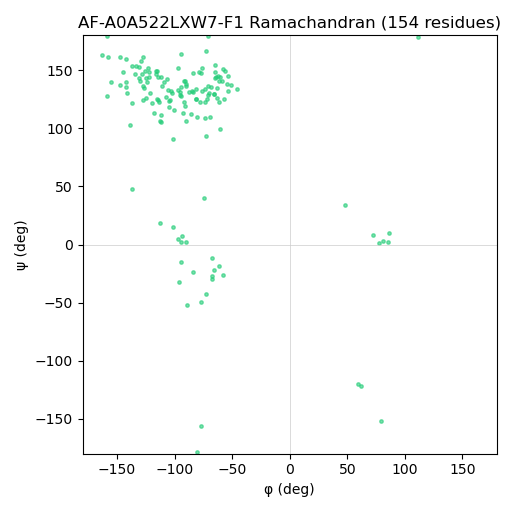876 1.00 97.44 92 PRO A O 1
ATOM 695 N N . HIS A 1 93 ? -5.163 -0.485 9.693 1.00 97.50 93 HIS A N 1
ATOM 696 C CA . HIS A 1 93 ? -3.853 -1.111 9.784 1.00 97.50 93 HIS A CA 1
ATOM 697 C C . HIS A 1 93 ? -3.709 -2.130 8.653 1.00 97.50 93 HIS A C 1
ATOM 699 O O . HIS A 1 93 ? -4.693 -2.587 8.065 1.00 97.50 93 HIS A O 1
ATOM 705 N N . TYR A 1 94 ? -2.470 -2.500 8.361 1.00 96.56 94 TYR A N 1
ATOM 706 C CA . TYR A 1 94 ? -2.094 -3.138 7.113 1.00 96.56 94 TYR A CA 1
ATOM 707 C C . TYR A 1 94 ? -1.267 -4.389 7.349 1.00 96.56 94 TYR A C 1
ATOM 709 O O . TYR A 1 94 ? -0.352 -4.391 8.169 1.00 96.56 94 TYR A O 1
ATOM 717 N N . VAL A 1 95 ? -1.515 -5.423 6.562 1.00 94.62 95 VAL A N 1
ATOM 718 C CA . VAL A 1 95 ? -0.550 -6.500 6.352 1.00 94.62 95 VAL A CA 1
ATOM 719 C C . VAL A 1 95 ? -0.341 -6.654 4.854 1.00 94.62 95 VAL A C 1
ATOM 721 O O . VAL A 1 95 ? -1.296 -6.593 4.076 1.00 94.62 95 VAL A O 1
ATOM 724 N N . MET A 1 96 ? 0.918 -6.780 4.438 1.00 91.00 96 MET A N 1
ATOM 725 C CA . MET A 1 96 ? 1.227 -7.112 3.054 1.00 91.00 96 MET A CA 1
ATOM 726 C C . MET A 1 96 ? 1.073 -8.618 2.893 1.00 91.00 96 MET A C 1
ATOM 728 O O . MET A 1 96 ? 1.649 -9.393 3.654 1.00 91.00 96 MET A O 1
ATOM 732 N N . VAL A 1 97 ? 0.254 -9.015 1.932 1.00 85.25 97 VAL A N 1
ATOM 733 C CA . VAL A 1 97 ? 0.132 -10.402 1.514 1.00 85.25 97 VAL A CA 1
ATOM 734 C C . VAL A 1 97 ? 1.157 -10.600 0.409 1.00 85.25 97 VAL A C 1
ATOM 736 O O . VAL A 1 97 ? 1.001 -10.080 -0.700 1.00 85.25 97 VAL A O 1
ATOM 739 N N . ASP A 1 98 ? 2.231 -11.308 0.745 1.00 63.50 98 ASP A N 1
ATOM 740 C CA . ASP A 1 98 ? 3.285 -11.650 -0.201 1.00 63.50 98 ASP A CA 1
ATOM 741 C C . ASP A 1 98 ? 2.763 -12.723 -1.161 1.00 63.50 98 ASP A C 1
ATOM 743 O O . ASP A 1 98 ? 2.812 -13.922 -0.882 1.00 63.50 98 ASP A O 1
ATOM 747 N N . GLU A 1 99 ? 2.242 -12.294 -2.308 1.00 61.38 99 GLU A N 1
ATOM 748 C CA . GLU A 1 99 ? 2.040 -13.191 -3.439 1.00 61.38 99 GLU A CA 1
ATOM 749 C C . GLU A 1 99 ? 3.327 -13.238 -4.273 1.00 61.38 99 GLU A C 1
ATOM 751 O O . GLU A 1 99 ? 3.904 -12.191 -4.586 1.00 61.38 99 GLU A O 1
ATOM 756 N N . PRO A 1 100 ? 3.827 -14.432 -4.640 1.00 58.00 100 PRO A N 1
ATOM 757 C CA . PRO A 1 100 ? 5.017 -14.528 -5.467 1.00 58.00 100 PRO A CA 1
ATOM 758 C C . PRO A 1 100 ? 4.746 -13.851 -6.811 1.00 58.00 100 PRO A C 1
ATOM 760 O O . PRO A 1 100 ? 3.838 -14.247 -7.541 1.00 58.00 100 PRO A O 1
ATOM 763 N N . LEU A 1 101 ? 5.562 -12.851 -7.153 1.00 63.38 101 LEU A N 1
ATOM 764 C CA . LEU A 1 101 ? 5.516 -12.201 -8.457 1.00 63.38 101 LEU A CA 1
ATOM 765 C C . LEU A 1 101 ? 5.806 -13.238 -9.537 1.00 63.38 101 LEU A C 1
ATOM 767 O O . LEU A 1 101 ? 6.966 -13.568 -9.778 1.00 63.38 101 LEU A O 1
ATOM 771 N N . VAL A 1 102 ? 4.772 -13.757 -10.192 1.00 62.88 102 VAL A N 1
ATOM 772 C CA . VAL A 1 102 ? 4.908 -14.710 -11.294 1.00 62.88 102 VAL A CA 1
ATOM 773 C C . VAL A 1 102 ? 4.196 -14.196 -12.534 1.00 62.88 102 VAL A C 1
ATOM 775 O O . VAL A 1 102 ? 3.100 -13.650 -12.476 1.00 62.88 102 VAL A O 1
ATOM 778 N N . THR A 1 103 ? 4.826 -14.392 -13.685 1.00 61.88 103 THR A N 1
ATOM 779 C CA . THR A 1 103 ? 4.222 -14.181 -14.995 1.00 61.88 103 THR A CA 1
ATOM 780 C C . THR A 1 103 ? 4.143 -15.507 -15.737 1.00 61.88 103 THR A C 1
ATOM 782 O O . THR A 1 103 ? 4.962 -16.412 -15.539 1.00 61.88 103 THR A O 1
ATOM 785 N N . ARG A 1 104 ? 3.133 -15.648 -16.594 1.00 53.22 104 ARG A N 1
ATOM 786 C CA . ARG A 1 104 ? 2.960 -16.840 -17.418 1.00 53.22 104 ARG A CA 1
ATOM 787 C C . ARG A 1 104 ? 3.643 -16.624 -18.765 1.00 53.22 104 ARG A C 1
ATOM 789 O O . ARG A 1 104 ? 3.196 -15.806 -19.563 1.00 53.22 104 ARG A O 1
ATOM 796 N N . VAL A 1 105 ? 4.707 -17.382 -19.029 1.00 68.44 105 VAL A N 1
ATOM 797 C CA . VAL A 1 105 ? 5.425 -17.375 -20.314 1.00 68.44 105 VAL A CA 1
ATOM 798 C C . VAL A 1 105 ? 5.203 -18.722 -20.993 1.00 68.44 105 VAL A C 1
ATOM 800 O O . VAL A 1 105 ? 5.733 -19.750 -20.565 1.00 68.44 105 VAL A O 1
ATOM 803 N N . GLY A 1 106 ? 4.364 -18.732 -22.032 1.00 76.31 106 GLY A N 1
ATOM 804 C CA . GLY A 1 106 ? 3.860 -19.973 -22.623 1.00 76.31 106 GLY A CA 1
ATOM 805 C C . GLY A 1 106 ? 3.048 -20.782 -21.604 1.00 76.31 106 GLY A C 1
ATOM 806 O O . GLY A 1 106 ? 2.073 -20.290 -21.035 1.00 76.31 106 GLY A O 1
ATOM 807 N N . GLU A 1 107 ? 3.460 -22.023 -21.341 1.00 74.31 107 GLU A N 1
ATOM 808 C CA . GLU A 1 107 ? 2.796 -22.917 -20.377 1.00 74.31 107 GLU A CA 1
ATOM 809 C C . GLU A 1 107 ? 3.440 -22.931 -18.982 1.00 74.31 107 GLU A C 1
ATOM 811 O O . GLU A 1 107 ? 3.011 -23.692 -18.117 1.00 74.31 107 GLU A O 1
ATOM 816 N N . LYS A 1 108 ? 4.456 -22.096 -18.733 1.00 54.59 108 LYS A N 1
ATOM 817 C CA . LYS A 1 108 ? 5.191 -22.088 -17.463 1.00 54.59 108 LYS A CA 1
ATOM 818 C C . LYS A 1 108 ? 4.909 -20.823 -16.661 1.00 54.59 108 LYS A C 1
ATOM 820 O O . LYS A 1 108 ? 4.923 -19.717 -17.201 1.00 54.59 108 LYS A O 1
ATOM 825 N N . TRP A 1 109 ? 4.704 -21.003 -15.361 1.00 54.91 109 TRP A N 1
ATOM 826 C CA . TRP A 1 109 ? 4.784 -19.926 -14.380 1.00 54.91 109 TRP A CA 1
ATOM 827 C C . TRP A 1 109 ? 6.254 -19.643 -14.092 1.00 54.91 109 TRP A C 1
ATOM 829 O O . TRP A 1 109 ? 6.991 -20.554 -13.714 1.00 54.91 109 TRP A O 1
ATOM 839 N N . LEU A 1 110 ? 6.685 -18.404 -14.303 1.00 62.44 110 LEU A N 1
ATOM 840 C CA . LEU A 1 110 ? 8.050 -17.965 -14.037 1.00 62.44 110 LEU A CA 1
ATOM 841 C C . LEU A 1 110 ? 8.019 -16.753 -13.108 1.00 62.44 110 LEU A C 1
ATOM 843 O O . LEU A 1 110 ? 7.133 -15.914 -13.260 1.00 62.44 110 LEU A O 1
ATOM 847 N N . PRO A 1 111 ? 8.972 -16.624 -12.173 1.00 63.47 111 PRO A N 1
ATOM 848 C CA . PRO A 1 111 ? 9.079 -15.425 -11.358 1.00 63.47 111 PRO A CA 1
ATOM 849 C C . PRO A 1 111 ? 9.321 -14.195 -12.240 1.00 63.47 111 PRO A C 1
ATOM 851 O O . PRO A 1 111 ? 10.032 -14.266 -13.246 1.00 63.47 111 PRO A O 1
ATOM 854 N N . VAL A 1 112 ? 8.750 -13.055 -11.860 1.00 64.19 112 VAL A N 1
ATOM 855 C CA . VAL A 1 112 ? 9.012 -11.774 -12.518 1.00 64.19 112 VAL A CA 1
ATOM 856 C C . VAL A 1 112 ? 10.451 -11.365 -12.198 1.00 64.19 112 VAL A C 1
ATOM 858 O O . VAL A 1 112 ? 10.807 -11.043 -11.064 1.00 64.19 112 VAL A O 1
ATOM 861 N N . THR A 1 113 ? 11.315 -11.413 -13.208 1.00 60.78 113 THR A N 1
ATOM 862 C CA . THR A 1 113 ? 12.719 -11.007 -13.091 1.00 60.78 113 THR A CA 1
ATOM 863 C C . THR A 1 113 ? 12.863 -9.531 -13.447 1.00 60.78 113 THR A C 1
ATOM 865 O O . THR A 1 113 ? 12.580 -9.159 -14.585 1.00 60.78 113 THR A O 1
ATOM 868 N N . ALA A 1 114 ? 13.325 -8.688 -12.520 1.00 55.31 114 ALA A N 1
ATOM 869 C CA . ALA A 1 114 ? 13.435 -7.245 -12.768 1.00 55.31 114 ALA A CA 1
ATOM 870 C C . ALA A 1 114 ? 14.735 -6.836 -13.482 1.00 55.31 114 ALA A C 1
ATOM 872 O O . ALA A 1 114 ? 14.770 -5.795 -14.131 1.00 55.31 114 ALA A O 1
ATOM 873 N N . LEU A 1 115 ? 15.811 -7.633 -13.398 1.00 50.62 115 LEU A N 1
ATOM 874 C CA . LEU A 1 115 ? 17.098 -7.310 -14.031 1.00 50.62 115 LEU A CA 1
ATOM 875 C C . LEU A 1 115 ? 17.972 -8.556 -14.241 1.00 50.62 115 LEU A C 1
ATOM 877 O O . LEU A 1 115 ? 18.249 -9.283 -13.292 1.00 50.62 115 LEU A O 1
ATOM 881 N N . ARG A 1 116 ? 18.464 -8.771 -15.473 1.00 54.81 116 ARG A N 1
ATOM 882 C CA . ARG A 1 116 ? 19.469 -9.802 -15.837 1.00 54.81 116 ARG A CA 1
ATOM 883 C C . ARG A 1 116 ? 19.187 -11.222 -15.297 1.00 54.81 116 ARG A C 1
ATOM 885 O O . ARG A 1 116 ? 20.121 -11.953 -14.991 1.00 54.81 116 ARG A O 1
ATOM 892 N N . GLY A 1 117 ? 17.917 -11.613 -15.188 1.00 57.06 117 GLY A N 1
ATOM 893 C CA . GLY A 1 117 ? 17.520 -12.941 -14.699 1.00 57.06 117 GLY A CA 1
ATOM 894 C C . GLY A 1 117 ? 17.402 -13.076 -13.175 1.00 57.06 117 GLY A C 1
ATOM 895 O O . GLY A 1 117 ? 17.067 -14.158 -12.703 1.00 57.06 117 GLY A O 1
ATOM 896 N N . ASN A 1 118 ? 17.609 -12.002 -12.405 1.00 55.75 118 ASN A N 1
ATOM 897 C CA . ASN A 1 118 ? 17.392 -12.010 -10.958 1.00 55.75 118 ASN A CA 1
ATOM 898 C C . ASN A 1 118 ? 15.920 -11.723 -10.634 1.00 55.75 118 ASN A C 1
ATOM 900 O O . ASN A 1 118 ? 15.333 -10.771 -11.161 1.00 55.75 118 ASN A O 1
ATOM 904 N N . ALA A 1 119 ? 15.332 -12.539 -9.757 1.00 62.50 119 ALA A N 1
ATOM 905 C CA . ALA A 1 119 ? 13.993 -12.309 -9.229 1.00 62.50 119 ALA A CA 1
ATOM 906 C C . ALA A 1 119 ? 13.985 -11.034 -8.374 1.00 62.50 119 ALA A C 1
ATOM 908 O O . ALA A 1 119 ? 14.826 -10.877 -7.485 1.00 62.50 119 ALA A O 1
ATOM 909 N N . ALA A 1 120 ? 13.040 -10.134 -8.642 1.00 69.75 120 ALA A N 1
ATOM 910 C CA . ALA A 1 120 ? 12.732 -9.072 -7.699 1.00 69.75 120 ALA A CA 1
ATOM 911 C C . ALA A 1 120 ? 11.647 -9.560 -6.749 1.00 69.75 120 ALA A C 1
ATOM 913 O O . ALA A 1 120 ? 10.680 -10.184 -7.175 1.00 69.75 120 ALA A O 1
ATOM 914 N N . LEU A 1 121 ? 11.827 -9.275 -5.466 1.00 73.50 121 LEU A N 1
ATOM 915 C CA . LEU A 1 121 ? 10.830 -9.519 -4.435 1.00 73.50 121 LEU A CA 1
ATOM 916 C C . LEU A 1 121 ? 10.383 -8.173 -3.890 1.00 73.50 121 LEU A C 1
ATOM 918 O O . LEU A 1 121 ? 11.212 -7.272 -3.758 1.00 73.50 121 LEU A O 1
ATOM 922 N N . VAL A 1 122 ? 9.104 -8.049 -3.553 1.00 81.62 122 VAL A N 1
ATOM 923 C CA . VAL A 1 122 ? 8.669 -6.960 -2.684 1.00 81.62 122 VAL A CA 1
ATOM 924 C C . VAL A 1 122 ? 9.186 -7.260 -1.2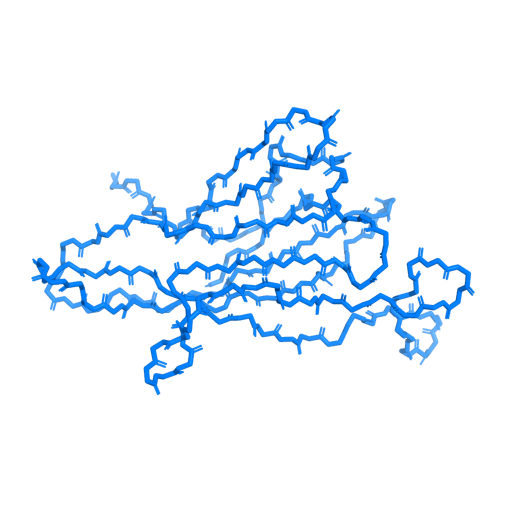81 1.00 81.62 122 VAL A C 1
ATOM 926 O 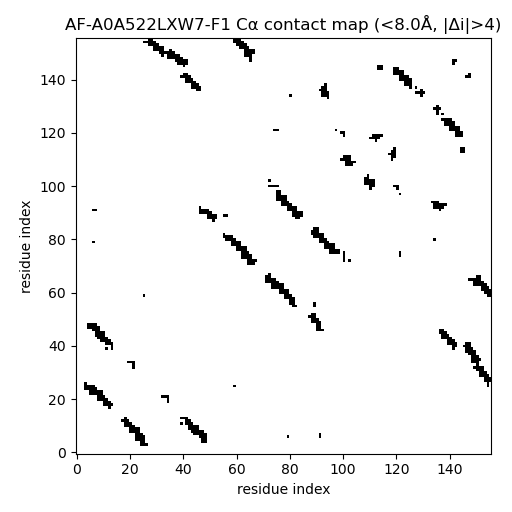O . VAL A 1 122 ? 9.039 -8.370 -0.782 1.00 81.62 122 VAL A O 1
ATOM 929 N N . VAL A 1 123 ? 9.857 -6.287 -0.673 1.00 84.50 123 VAL A N 1
ATOM 930 C CA . VAL A 1 123 ? 10.440 -6.412 0.662 1.00 84.50 123 VAL A CA 1
ATOM 931 C C . VAL A 1 123 ? 9.900 -5.290 1.526 1.00 84.50 123 VAL A C 1
ATOM 933 O O . VAL A 1 123 ? 10.027 -4.117 1.171 1.00 84.50 123 VAL A O 1
ATOM 936 N N . ILE A 1 124 ? 9.331 -5.647 2.677 1.00 87.19 124 ILE A N 1
ATOM 937 C CA . ILE A 1 124 ? 8.988 -4.684 3.723 1.00 87.19 124 ILE A CA 1
ATOM 938 C C . ILE A 1 124 ? 10.285 -4.190 4.374 1.00 87.19 124 ILE A C 1
ATOM 940 O O . ILE A 1 124 ? 11.080 -4.979 4.880 1.00 87.19 124 ILE A O 1
ATOM 944 N N . THR A 1 125 ? 10.482 -2.875 4.400 1.00 85.94 125 THR A N 1
ATOM 945 C CA . THR A 1 125 ? 11.653 -2.204 4.993 1.00 85.94 125 THR A CA 1
ATOM 946 C C . THR A 1 125 ? 11.298 -1.376 6.228 1.00 85.94 125 THR A C 1
ATOM 948 O O . THR A 1 125 ? 12.060 -0.501 6.638 1.00 85.94 125 THR A O 1
ATOM 951 N N . ASN A 1 126 ? 10.137 -1.646 6.828 1.00 80.12 126 ASN A N 1
ATOM 952 C CA . ASN A 1 126 ? 9.649 -0.973 8.028 1.00 80.12 126 ASN A CA 1
ATOM 953 C C . ASN A 1 126 ? 10.633 -0.998 9.202 1.00 80.12 126 ASN A C 1
ATOM 955 O O . ASN A 1 126 ? 11.254 -2.017 9.492 1.00 80.12 126 ASN A O 1
ATOM 959 N N . ALA A 1 127 ? 10.634 0.093 9.971 1.00 71.31 127 ALA A N 1
ATOM 960 C CA . ALA A 1 127 ? 11.222 0.138 11.311 1.00 71.31 127 ALA A CA 1
ATOM 961 C C . ALA A 1 127 ? 10.193 -0.121 12.433 1.00 71.31 127 ALA A C 1
ATOM 963 O O . ALA A 1 127 ? 10.571 -0.357 13.579 1.00 71.31 127 ALA A O 1
ATOM 964 N N . THR A 1 128 ? 8.892 -0.049 12.132 1.00 81.44 128 THR A N 1
ATOM 965 C CA . THR A 1 128 ? 7.804 -0.179 13.111 1.00 81.44 128 THR A CA 1
ATOM 966 C C . THR A 1 128 ? 7.339 -1.622 13.265 1.00 81.44 128 THR A C 1
ATOM 968 O O . THR A 1 128 ? 7.218 -2.353 12.284 1.00 81.44 128 THR A O 1
ATOM 971 N N . LEU A 1 129 ? 7.041 -2.020 14.505 1.00 88.31 129 LEU A N 1
ATOM 972 C CA . LEU A 1 129 ? 6.497 -3.341 14.822 1.00 88.31 129 LEU A CA 1
ATOM 973 C C . LEU A 1 129 ? 4.989 -3.409 14.522 1.00 88.31 129 LEU A C 1
ATOM 975 O O . LEU A 1 129 ? 4.296 -2.395 14.663 1.00 88.31 129 LEU A O 1
ATOM 979 N N . PRO A 1 130 ? 4.471 -4.585 14.128 1.00 93.94 130 PRO A N 1
ATOM 980 C CA . PRO A 1 130 ? 3.038 -4.795 13.986 1.00 93.94 130 PRO A CA 1
ATOM 981 C C . PRO A 1 130 ? 2.345 -4.881 15.355 1.00 93.94 130 PRO A C 1
ATOM 983 O O . PRO A 1 130 ? 2.987 -5.048 16.395 1.00 93.94 130 PRO A O 1
ATOM 986 N N . ASN A 1 131 ? 1.015 -4.798 15.350 1.00 94.44 131 ASN A N 1
ATOM 987 C CA . ASN A 1 131 ? 0.194 -5.127 16.512 1.00 94.44 131 ASN A CA 1
ATOM 988 C C . ASN A 1 131 ? 0.180 -6.650 16.785 1.00 94.44 131 ASN A C 1
ATOM 990 O O . ASN A 1 131 ? 0.783 -7.438 16.055 1.00 94.44 131 ASN A O 1
ATOM 994 N N . ALA A 1 132 ? -0.535 -7.077 17.831 1.00 93.81 132 ALA A N 1
ATOM 995 C CA . ALA A 1 132 ? -0.607 -8.487 18.234 1.00 93.81 132 ALA A CA 1
ATOM 996 C C . ALA A 1 132 ? -1.218 -9.427 17.170 1.00 93.81 132 ALA A C 1
ATOM 998 O O . ALA A 1 132 ? -1.000 -10.632 17.236 1.00 93.81 132 ALA A O 1
ATOM 999 N N . GLU A 1 133 ? -1.956 -8.890 16.193 1.00 94.62 133 GLU A N 1
ATOM 1000 C CA . GLU A 1 133 ? -2.523 -9.642 15.064 1.00 94.62 133 GLU A CA 1
ATOM 1001 C C . GLU A 1 133 ? -1.628 -9.615 13.811 1.00 94.62 133 GLU A C 1
ATOM 1003 O O . GLU A 1 133 ? -2.006 -10.167 12.781 1.00 94.62 133 GLU A O 1
ATOM 1008 N N . GLY A 1 134 ? -0.453 -8.979 13.863 1.00 94.12 134 GLY A N 1
ATOM 1009 C CA . GLY A 1 134 ? 0.463 -8.894 12.721 1.00 94.12 134 GLY A CA 1
ATOM 1010 C C . GLY A 1 134 ? 0.189 -7.730 11.760 1.00 94.12 134 GLY A C 1
ATOM 1011 O O . GLY A 1 134 ? 0.816 -7.662 10.706 1.00 94.12 134 GLY A O 1
ATOM 1012 N N . PHE A 1 135 ? -0.697 -6.792 12.113 1.00 95.81 135 PHE A N 1
ATOM 1013 C CA . PHE A 1 135 ? -1.004 -5.624 11.284 1.00 95.81 135 PHE A CA 1
ATOM 1014 C C . PHE A 1 135 ? -0.176 -4.399 11.694 1.00 95.81 135 PHE A C 1
ATOM 1016 O O . PHE A 1 135 ? -0.119 -4.013 12.863 1.00 95.81 135 PHE A O 1
ATOM 1023 N N . TYR A 1 136 ? 0.435 -3.748 10.714 1.00 96.06 136 TYR A N 1
ATOM 1024 C CA . TYR A 1 136 ? 1.229 -2.535 10.856 1.00 96.06 136 TYR A CA 1
ATOM 1025 C C . TYR A 1 136 ? 0.367 -1.290 10.664 1.00 96.06 136 TYR A C 1
ATOM 1027 O O . TYR A 1 136 ? -0.444 -1.221 9.748 1.00 96.06 136 TYR A O 1
ATOM 1035 N N . LEU A 1 137 ? 0.601 -0.249 11.460 1.00 95.00 137 LEU A N 1
ATOM 1036 C CA . LEU A 1 137 ? -0.047 1.048 11.246 1.00 95.00 137 LEU A CA 1
ATOM 1037 C C . LEU A 1 137 ? 0.433 1.736 9.951 1.00 95.00 137 LEU A C 1
ATOM 1039 O O . LEU A 1 137 ? -0.299 2.484 9.319 1.00 95.00 137 LEU A O 1
ATOM 1043 N N . ALA A 1 138 ? 1.674 1.488 9.544 1.00 95.06 138 ALA A N 1
ATOM 1044 C CA . ALA A 1 138 ? 2.256 1.988 8.303 1.00 95.06 138 ALA A CA 1
ATOM 1045 C C . ALA A 1 138 ? 3.204 0.930 7.738 1.00 95.06 138 ALA A C 1
ATOM 1047 O O . ALA A 1 138 ? 3.814 0.207 8.523 1.00 95.06 138 ALA A O 1
ATOM 1048 N N . ILE A 1 139 ? 3.345 0.849 6.414 1.00 94.25 139 ILE A N 1
ATOM 1049 C CA . ILE A 1 139 ? 4.271 -0.081 5.747 1.00 94.25 139 ILE A CA 1
ATOM 1050 C C . ILE A 1 139 ? 5.168 0.675 4.778 1.00 94.25 139 ILE A C 1
ATOM 1052 O O . ILE A 1 139 ? 4.676 1.322 3.869 1.00 94.25 139 ILE A O 1
ATOM 1056 N N . GLU A 1 140 ? 6.478 0.559 4.926 1.00 94.25 140 GLU A N 1
ATOM 1057 C CA 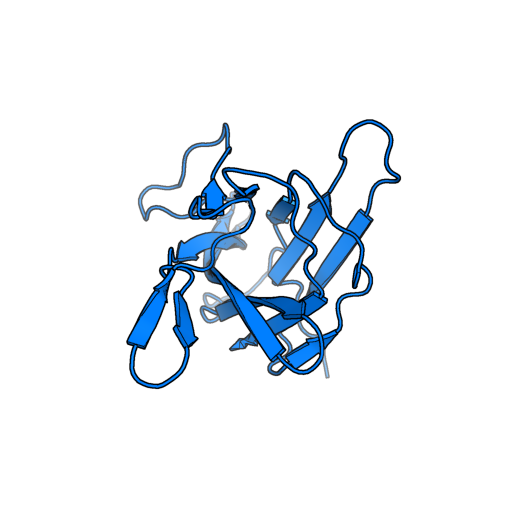. GLU A 1 140 ? 7.458 0.892 3.904 1.00 94.25 140 GLU A CA 1
ATOM 1058 C C . GLU A 1 140 ? 7.868 -0.384 3.170 1.00 94.25 140 GLU A C 1
ATOM 1060 O O . GLU A 1 140 ? 8.160 -1.398 3.806 1.00 94.25 140 GLU A O 1
ATOM 1065 N N . PHE A 1 141 ? 7.885 -0.336 1.842 1.00 92.00 141 PHE A N 1
ATOM 1066 C CA . PHE A 1 141 ? 8.314 -1.446 1.006 1.00 92.00 141 PHE A CA 1
ATOM 1067 C C . PHE A 1 141 ? 8.986 -0.965 -0.280 1.00 92.00 141 PHE A C 1
ATOM 1069 O O . PHE A 1 141 ? 8.809 0.172 -0.715 1.00 92.00 141 PHE A O 1
ATOM 1076 N N . GLY A 1 142 ? 9.741 -1.852 -0.914 1.00 89.06 142 GLY A N 1
ATOM 1077 C CA . GLY A 1 142 ? 10.349 -1.636 -2.225 1.00 89.06 142 GLY A CA 1
ATOM 1078 C C . GLY A 1 142 ? 10.686 -2.965 -2.884 1.00 89.06 142 GLY A C 1
ATOM 1079 O O . GLY A 1 142 ? 10.451 -4.024 -2.299 1.00 89.06 142 GLY A O 1
ATOM 1080 N N . LEU A 1 143 ? 11.246 -2.929 -4.092 1.00 84.81 143 LEU A N 1
ATOM 1081 C CA . LEU A 1 143 ? 11.838 -4.140 -4.657 1.00 84.81 143 LEU A CA 1
ATOM 1082 C C . LEU A 1 143 ? 13.204 -4.413 -4.032 1.00 84.81 143 LEU A C 1
ATOM 1084 O O . LEU A 1 143 ? 13.977 -3.494 -3.770 1.00 84.81 143 LEU A O 1
ATOM 1088 N N . SER A 1 144 ? 13.545 -5.694 -3.902 1.00 80.50 144 SER A N 1
ATOM 1089 C CA . SER A 1 144 ? 14.897 -6.139 -3.551 1.00 80.50 144 SER A CA 1
ATOM 1090 C C . SER A 1 144 ? 15.960 -5.645 -4.540 1.00 80.50 144 SER A C 1
ATOM 1092 O O . SER A 1 144 ? 17.123 -5.493 -4.168 1.00 80.50 144 SER A O 1
ATOM 1094 N N . ILE A 1 145 ? 15.567 -5.389 -5.793 1.00 77.00 145 ILE A N 1
ATOM 1095 C CA . ILE A 1 145 ? 16.409 -4.830 -6.850 1.00 77.00 145 ILE A CA 1
ATOM 1096 C C . ILE A 1 145 ? 15.619 -3.851 -7.728 1.00 77.00 145 ILE A C 1
ATOM 1098 O O . ILE A 1 145 ? 14.520 -4.150 -8.191 1.00 77.00 145 ILE A O 1
ATOM 1102 N N . GLY A 1 146 ? 16.227 -2.705 -8.033 1.00 82.94 146 GLY A N 1
ATOM 1103 C CA . GLY A 1 146 ? 15.673 -1.727 -8.967 1.00 82.94 146 GLY A CA 1
ATOM 1104 C C . GLY A 1 146 ? 14.583 -0.839 -8.365 1.00 82.94 146 GLY A C 1
ATOM 1105 O O . GLY A 1 146 ? 14.590 -0.528 -7.180 1.00 82.94 146 GLY A O 1
ATOM 1106 N N . THR A 1 147 ? 13.678 -0.378 -9.224 1.00 87.94 147 THR A N 1
ATOM 1107 C CA . THR A 1 147 ? 12.591 0.544 -8.871 1.00 87.94 147 THR A CA 1
ATOM 1108 C C . THR A 1 147 ? 11.267 -0.007 -9.377 1.00 87.94 147 THR A C 1
ATOM 1110 O O . THR A 1 147 ? 11.239 -0.821 -10.298 1.00 87.94 147 THR A O 1
ATOM 1113 N N . THR A 1 148 ? 10.163 0.430 -8.788 1.00 85.56 148 THR A N 1
ATOM 1114 C CA . THR A 1 148 ? 8.817 0.002 -9.166 1.00 85.56 148 THR A CA 1
ATOM 1115 C C . THR A 1 148 ? 7.868 1.186 -9.202 1.00 85.56 148 THR A C 1
ATOM 1117 O O . THR A 1 148 ? 7.738 1.889 -8.196 1.00 85.56 148 THR A O 1
ATOM 1120 N N . PRO A 1 149 ? 7.223 1.459 -10.345 1.00 91.94 149 PRO A N 1
ATOM 1121 C CA . PRO A 1 149 ? 6.064 2.332 -10.382 1.00 91.94 149 PRO A CA 1
ATOM 1122 C C . PRO A 1 149 ? 4.836 1.585 -9.844 1.00 91.94 149 PRO A C 1
ATOM 1124 O O . PRO A 1 149 ? 4.737 0.366 -9.963 1.00 91.94 149 PRO A O 1
ATOM 1127 N N . ILE A 1 150 ? 3.891 2.327 -9.271 1.00 93.69 150 ILE A N 1
ATOM 1128 C CA . ILE A 1 150 ? 2.551 1.821 -8.963 1.00 93.69 150 ILE A CA 1
ATOM 1129 C C . ILE A 1 150 ? 1.599 2.550 -9.900 1.00 93.69 150 ILE A C 1
ATOM 1131 O O . ILE A 1 150 ? 1.341 3.743 -9.738 1.00 93.69 150 ILE A O 1
ATOM 1135 N N . ASP A 1 151 ? 1.133 1.827 -10.911 1.00 94.31 151 ASP A N 1
ATOM 1136 C CA . ASP A 1 151 ? 0.394 2.370 -12.049 1.00 94.31 151 ASP A CA 1
ATOM 1137 C C . ASP A 1 151 ? -1.114 2.254 -11.864 1.00 94.31 151 ASP A C 1
ATOM 1139 O O . ASP A 1 151 ? -1.862 3.133 -12.295 1.00 94.31 151 ASP A O 1
ATOM 1143 N N . TYR A 1 152 ? -1.554 1.201 -11.176 1.00 93.81 152 TYR A N 1
ATOM 1144 C CA . TYR A 1 152 ? -2.955 0.973 -10.851 1.00 93.81 152 TYR A CA 1
ATOM 1145 C C . TYR A 1 152 ? -3.097 0.374 -9.461 1.00 93.81 152 TYR A C 1
ATOM 1147 O O . TYR A 1 152 ? -2.176 -0.260 -8.939 1.00 93.81 152 TYR A O 1
ATOM 1155 N N . TRP A 1 153 ? -4.290 0.507 -8.899 1.00 95.44 153 TRP A N 1
ATOM 1156 C CA . TRP A 1 153 ? -4.711 -0.302 -7.768 1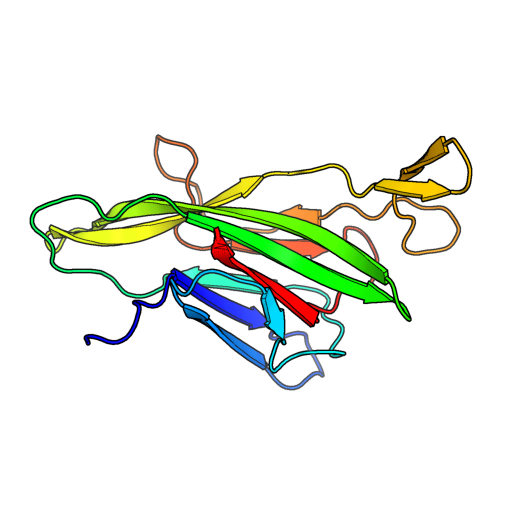.00 95.44 153 TRP A CA 1
ATOM 1157 C C . TRP A 1 153 ? -6.143 -0.781 -7.935 1.00 95.44 153 TRP A C 1
ATOM 1159 O O . TRP A 1 153 ? -6.956 -0.129 -8.591 1.00 95.44 153 TRP A O 1
ATOM 1169 N N . GLN A 1 154 ? -6.456 -1.910 -7.313 1.00 94.25 154 GLN A N 1
ATOM 1170 C CA . GLN A 1 154 ? -7.810 -2.428 -7.217 1.00 94.25 154 GLN A CA 1
ATOM 1171 C C . GLN A 1 154 ? -8.209 -2.577 -5.753 1.00 94.25 154 GLN A C 1
ATOM 1173 O O . GLN A 1 154 ? -7.478 -3.179 -4.972 1.00 94.25 154 GLN A O 1
ATOM 1178 N N . VAL A 1 155 ? -9.379 -2.049 -5.394 1.00 96.25 155 VAL A N 1
A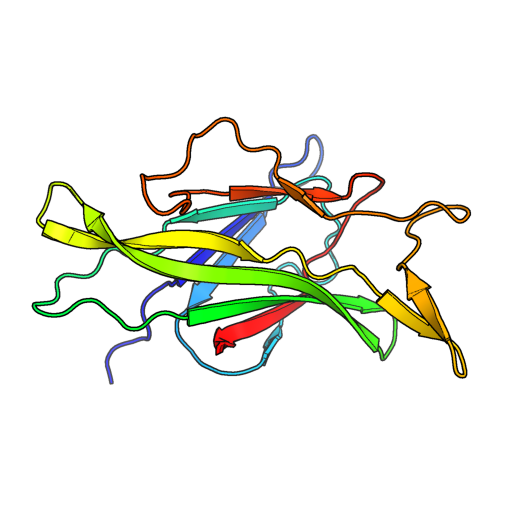TOM 1179 C CA . VAL A 1 155 ? -9.974 -2.246 -4.065 1.00 96.25 155 VAL A CA 1
ATOM 1180 C C . VAL A 1 155 ? -11.079 -3.294 -4.163 1.00 96.25 155 VAL A C 1
ATOM 1182 O O . VAL A 1 155 ? -11.948 -3.203 -5.039 1.00 96.25 155 VAL A O 1
ATOM 1185 N N . LYS A 1 156 ? -11.029 -4.284 -3.269 1.00 91.69 156 LYS A N 1
ATOM 1186 C CA . LYS A 1 156 ? -12.008 -5.367 -3.112 1.00 91.69 156 LYS A CA 1
ATOM 1187 C C . LYS A 1 156 ? -12.616 -5.346 -1.711 1.00 91.69 156 LYS A C 1
ATOM 1189 O O . LYS A 1 156 ? -11.875 -5.053 -0.739 1.00 91.69 156 LYS A O 1
#

Nearest PDB structures (foldseek):
  5xaw-assembly1_B  TM=4.298E-01  e=2.898E+00  Homo sapiens
  9djt-assembly2_E  TM=1.836E-01  e=2.898E+00  Homo sapiens
  8g46-assembly1_A  TM=1.706E-01  e=7.962E+00  Homo sapiens

Radius of gyration: 16.15 Å; Cα contacts (8 Å, |Δi|>4): 365; chains: 1; bounding box: 43×38×45 Å